Protein AF-A0A519QVV7-F1 (afdb_monomer_lite)

pLDDT: mean 92.11, std 7.02, range [50.19, 97.88]

Sequence (149 aa):
MLDTATKRRIDDCRDILVGKLPDPKAQIEQITIALIYKFMDDMDKESIELGGKAKFFSNYAIPNPEFPNDRKKDIVVPFEQYSWDNLFNAKVTATEMLRLYSEAITRMDKNPNIPPLFRDIFKNAFLPYRDPETLKLFLKTIGEFEYTH

Secondary structure (DSSP, 8-state):
---HHHHHHHHHHHHHHHTT---HHHHHHHHHHHHHHHHHHHHHHHHHHTT---STTS-EEE--TTSTT-GGGPEEE--GGGSHHHHT-TT--HHHHHHHHHHHHTTGGG-TTS-HHHHHHTTT---S---HHHHHHHHHHHHT-----

Structure (mmCIF, N/CA/C/O backbone):
data_AF-A0A519QVV7-F1
#
_entry.id   AF-A0A519QVV7-F1
#
loop_
_atom_site.group_PDB
_atom_site.id
_atom_site.type_symbol
_atom_site.label_atom_id
_atom_site.label_alt_id
_atom_site.label_comp_id
_atom_site.label_asym_id
_atom_site.label_entity_id
_atom_site.label_seq_id
_atom_site.pdbx_PDB_ins_code
_atom_site.Cartn_x
_atom_site.Cartn_y
_atom_site.Cartn_z
_atom_site.occupancy
_atom_site.B_iso_or_equiv
_atom_site.auth_seq_id
_atom_site.auth_comp_id
_atom_site.auth_asym_id
_atom_site.auth_atom_id
_atom_site.pdbx_PDB_model_num
ATOM 1 N N . MET A 1 1 ? -10.472 -3.119 -23.735 1.00 50.19 1 MET A N 1
ATOM 2 C CA . MET A 1 1 ? -9.052 -3.440 -24.010 1.00 50.19 1 MET A CA 1
ATOM 3 C C . MET A 1 1 ? -8.240 -2.438 -23.208 1.00 50.19 1 MET A C 1
ATOM 5 O O . MET A 1 1 ? -8.575 -1.269 -23.313 1.00 50.19 1 MET A O 1
ATOM 9 N N . LEU A 1 2 ? -7.281 -2.861 -22.374 1.00 63.91 2 LEU A N 1
ATOM 10 C CA . LEU A 1 2 ? -6.407 -1.919 -21.652 1.00 63.91 2 LEU A CA 1
ATOM 11 C C . LEU A 1 2 ? -5.772 -0.964 -22.668 1.00 63.91 2 LEU A C 1
ATOM 13 O O . LEU A 1 2 ? -5.192 -1.441 -23.653 1.00 63.91 2 LEU A O 1
ATOM 17 N N . ASP A 1 3 ? -5.939 0.341 -22.464 1.00 79.56 3 ASP A N 1
ATOM 18 C CA . ASP A 1 3 ? -5.376 1.343 -23.361 1.00 79.56 3 ASP A CA 1
ATOM 19 C C . ASP A 1 3 ? -3.836 1.296 -23.339 1.00 79.56 3 ASP A C 1
ATOM 21 O O . ASP A 1 3 ? -3.199 0.686 -22.471 1.00 79.56 3 ASP A O 1
ATOM 25 N N . THR A 1 4 ? -3.212 1.890 -24.355 1.00 81.19 4 THR A N 1
ATOM 26 C CA . THR A 1 4 ? -1.749 1.895 -24.498 1.00 81.19 4 THR A CA 1
ATOM 27 C C . THR A 1 4 ? -1.060 2.559 -23.299 1.00 81.19 4 THR A C 1
ATOM 29 O O . THR A 1 4 ? 0.040 2.151 -22.929 1.00 81.19 4 THR A O 1
ATOM 32 N N . ALA A 1 5 ? -1.712 3.539 -22.664 1.00 83.88 5 ALA A N 1
ATOM 33 C CA . ALA A 1 5 ? -1.185 4.237 -21.496 1.00 83.88 5 ALA A CA 1
ATOM 34 C C . ALA A 1 5 ? -1.109 3.320 -20.264 1.00 83.88 5 ALA A C 1
ATOM 36 O O . ALA A 1 5 ? -0.076 3.254 -19.604 1.00 83.88 5 ALA A O 1
ATOM 37 N N . THR A 1 6 ? -2.159 2.544 -20.000 1.00 86.12 6 THR A N 1
ATOM 38 C CA . THR A 1 6 ? -2.230 1.611 -18.872 1.00 86.12 6 THR A CA 1
ATOM 39 C C . THR A 1 6 ? -1.212 0.490 -19.021 1.00 86.12 6 THR A C 1
ATOM 41 O O . THR A 1 6 ? -0.552 0.126 -18.051 1.00 86.12 6 THR A O 1
ATOM 44 N N . LYS A 1 7 ? -1.029 -0.037 -20.240 1.00 88.25 7 LYS A N 1
ATOM 45 C CA . LYS A 1 7 ? 0.021 -1.035 -20.511 1.00 88.25 7 LYS A CA 1
ATOM 46 C C . LYS A 1 7 ? 1.410 -0.485 -20.209 1.00 88.25 7 LYS A C 1
ATOM 48 O O . LYS A 1 7 ? 2.159 -1.124 -19.482 1.00 88.25 7 LYS A O 1
ATOM 53 N N . ARG A 1 8 ? 1.708 0.721 -20.701 1.00 90.44 8 ARG A N 1
ATOM 54 C CA . ARG A 1 8 ? 2.989 1.383 -20.455 1.00 90.44 8 ARG A CA 1
ATOM 55 C C . ARG A 1 8 ? 3.253 1.584 -18.962 1.00 90.44 8 ARG A C 1
ATOM 57 O O . ARG A 1 8 ? 4.334 1.257 -18.508 1.00 90.44 8 ARG A O 1
ATOM 64 N N . ARG A 1 9 ? 2.255 2.021 -18.189 1.00 92.25 9 ARG A N 1
ATOM 65 C CA . ARG A 1 9 ? 2.395 2.182 -16.730 1.00 92.25 9 ARG A CA 1
ATOM 66 C C . ARG A 1 9 ? 2.670 0.862 -16.007 1.00 92.25 9 ARG A C 1
ATOM 68 O O . ARG A 1 9 ? 3.436 0.836 -15.051 1.00 92.25 9 ARG A O 1
ATOM 75 N N . ILE A 1 10 ? 2.060 -0.240 -16.454 1.00 92.81 10 ILE A N 1
ATOM 76 C CA . ILE A 1 10 ? 2.361 -1.577 -15.914 1.00 92.81 10 ILE A CA 1
ATOM 77 C C . ILE A 1 10 ? 3.812 -1.960 -16.218 1.00 92.81 10 ILE A C 1
ATOM 79 O O . ILE A 1 10 ? 4.485 -2.501 -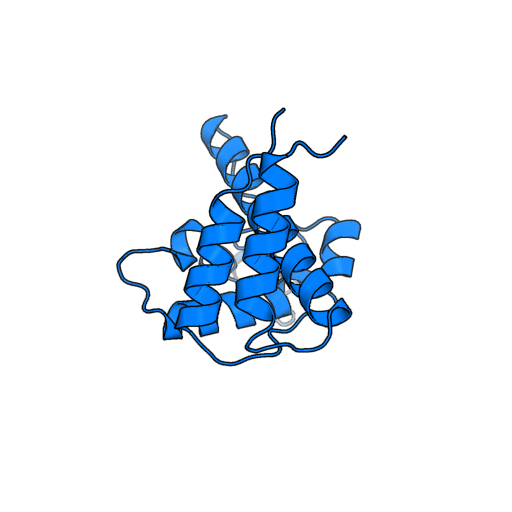15.340 1.00 92.81 10 ILE A O 1
ATOM 83 N N . ASP A 1 11 ? 4.290 -1.682 -17.431 1.00 93.62 11 ASP A N 1
ATOM 84 C CA . ASP A 1 11 ? 5.681 -1.930 -17.811 1.00 93.62 11 ASP A CA 1
ATOM 85 C C . ASP A 1 11 ? 6.642 -1.058 -16.979 1.00 93.62 11 ASP A C 1
ATOM 87 O O . ASP A 1 11 ? 7.583 -1.592 -16.398 1.00 93.62 11 ASP A O 1
ATOM 91 N N . ASP A 1 12 ? 6.333 0.227 -16.774 1.00 95.75 12 ASP A N 1
ATOM 92 C CA . ASP A 1 12 ? 7.114 1.131 -15.916 1.00 95.75 12 ASP A CA 1
ATOM 93 C C . ASP A 1 12 ? 7.189 0.608 -14.464 1.00 95.75 12 ASP A C 1
ATOM 95 O O . ASP A 1 12 ? 8.257 0.579 -13.849 1.00 95.75 12 ASP A O 1
ATOM 99 N N . CYS A 1 13 ? 6.071 0.119 -13.910 1.00 96.56 13 CYS A N 1
ATOM 100 C CA . CYS A 1 13 ? 6.064 -0.535 -12.599 1.00 96.56 13 CYS A CA 1
ATOM 101 C C . CYS A 1 13 ? 6.971 -1.775 -12.561 1.00 96.56 13 CYS A C 1
ATOM 103 O O . CYS A 1 13 ? 7.680 -1.988 -11.574 1.00 96.56 13 CYS A O 1
ATOM 105 N N . ARG A 1 14 ? 6.950 -2.609 -13.607 1.00 95.75 14 ARG A N 1
ATOM 106 C CA . ARG A 1 14 ? 7.801 -3.806 -13.695 1.00 95.75 14 ARG A CA 1
ATOM 107 C C . ARG A 1 14 ? 9.275 -3.439 -13.775 1.00 95.75 14 ARG A C 1
ATOM 109 O O . ARG A 1 14 ? 10.069 -4.058 -13.074 1.00 95.75 14 ARG A O 1
ATOM 116 N N . ASP A 1 15 ? 9.625 -2.415 -14.543 1.00 95.00 15 ASP A N 1
ATOM 117 C CA . ASP A 1 15 ? 11.001 -1.934 -14.683 1.00 95.00 15 ASP A CA 1
ATOM 118 C C . ASP A 1 15 ? 11.556 -1.377 -13.364 1.00 95.00 15 ASP A C 1
ATOM 120 O O . ASP A 1 15 ? 12.726 -1.581 -13.037 1.00 95.00 15 ASP A O 1
ATOM 124 N N . ILE A 1 16 ? 10.716 -0.742 -12.542 1.00 96.00 16 ILE A N 1
ATOM 125 C CA . ILE A 1 16 ? 11.104 -0.329 -11.183 1.00 96.00 16 ILE A CA 1
ATOM 126 C C . ILE A 1 16 ? 11.364 -1.556 -10.297 1.00 96.00 16 ILE A C 1
ATOM 128 O O . ILE A 1 16 ? 12.329 -1.591 -9.527 1.00 96.00 16 ILE A O 1
ATOM 132 N N . LEU A 1 17 ? 10.505 -2.575 -10.393 1.00 95.38 17 LEU A N 1
ATOM 133 C CA . LEU A 1 17 ? 10.569 -3.750 -9.528 1.00 95.38 17 LEU A CA 1
ATOM 134 C C . LEU A 1 17 ? 11.640 -4.759 -9.951 1.00 95.38 17 LEU A C 1
ATOM 136 O O . LEU A 1 17 ? 12.195 -5.405 -9.068 1.00 95.38 17 LEU A O 1
ATOM 140 N N . VAL A 1 18 ? 11.981 -4.894 -11.237 1.00 91.81 18 VAL A N 1
ATOM 141 C CA . VAL A 1 18 ? 12.911 -5.932 -11.730 1.00 91.81 18 VAL A CA 1
ATOM 142 C C . VAL A 1 18 ? 14.298 -5.838 -11.087 1.00 91.81 18 VAL A C 1
ATOM 144 O O . VAL A 1 18 ? 14.944 -6.858 -10.856 1.00 91.81 18 VAL A O 1
ATOM 147 N N . GLY A 1 19 ? 14.727 -4.632 -10.700 1.00 85.81 19 GLY A N 1
ATOM 148 C CA . GLY A 1 19 ? 15.983 -4.415 -9.976 1.00 85.81 19 GLY A CA 1
ATOM 149 C C . GLY A 1 19 ? 15.989 -4.928 -8.528 1.00 85.81 19 GLY A C 1
ATOM 150 O O . GLY A 1 19 ? 17.062 -5.096 -7.950 1.00 85.81 19 GLY A O 1
ATOM 151 N N . LYS A 1 20 ? 14.819 -5.177 -7.924 1.00 92.44 20 LYS A N 1
ATOM 152 C CA . LYS A 1 20 ? 14.670 -5.688 -6.545 1.00 92.44 20 LYS A CA 1
ATOM 153 C C . LYS A 1 20 ? 14.010 -7.066 -6.475 1.00 92.44 20 LYS A C 1
ATOM 155 O O . LYS A 1 20 ? 14.268 -7.817 -5.540 1.00 92.44 20 LYS A O 1
ATOM 160 N N . LEU A 1 21 ? 13.165 -7.386 -7.449 1.00 93.12 21 LEU A N 1
ATOM 161 C CA . LEU A 1 21 ? 12.359 -8.594 -7.552 1.00 93.12 21 LEU A CA 1
ATOM 162 C C . LEU A 1 21 ? 12.557 -9.197 -8.943 1.00 93.12 21 LEU A C 1
ATOM 164 O O . LEU A 1 21 ? 11.886 -8.780 -9.887 1.00 93.12 21 LEU A O 1
ATOM 168 N N . PRO A 1 22 ? 13.453 -10.185 -9.095 1.00 88.50 22 PRO A N 1
ATOM 169 C CA . PRO A 1 22 ? 13.697 -10.797 -10.396 1.00 88.50 22 PRO A CA 1
ATOM 170 C C . PRO A 1 22 ? 12.541 -11.701 -10.848 1.00 88.50 22 PRO A C 1
ATOM 172 O O . PRO A 1 22 ? 12.417 -11.966 -12.038 1.00 88.50 22 PRO A O 1
ATOM 175 N N . ASP A 1 23 ? 11.704 -12.180 -9.918 1.00 93.75 23 ASP A N 1
ATOM 176 C CA . ASP A 1 23 ? 10.567 -13.050 -10.221 1.00 93.75 23 ASP A CA 1
ATOM 177 C C . ASP A 1 23 ? 9.375 -12.248 -10.784 1.00 93.75 23 ASP A C 1
ATOM 179 O O . ASP A 1 23 ? 8.783 -11.444 -10.053 1.00 93.75 23 ASP A O 1
ATOM 183 N N . PRO A 1 24 ? 8.954 -12.483 -12.044 1.00 93.06 24 PRO A N 1
ATOM 184 C CA . PRO A 1 24 ? 7.816 -11.787 -12.641 1.00 93.06 24 PRO A CA 1
ATOM 185 C C . PRO A 1 24 ? 6.506 -12.010 -11.883 1.00 93.06 24 PRO A C 1
ATOM 187 O O . PRO A 1 24 ? 5.641 -11.133 -11.876 1.00 93.06 24 PRO A O 1
ATOM 190 N N . LYS A 1 25 ? 6.340 -13.169 -11.231 1.00 93.69 25 LYS A N 1
ATOM 191 C CA . LYS A 1 25 ? 5.133 -13.451 -10.449 1.00 93.69 25 LYS A CA 1
ATOM 192 C C . LYS A 1 25 ? 5.055 -12.528 -9.231 1.00 93.69 25 LYS A C 1
ATOM 194 O O . LYS A 1 25 ? 4.028 -11.878 -9.047 1.00 93.69 25 LYS A O 1
ATOM 199 N N . ALA A 1 26 ? 6.141 -12.405 -8.468 1.00 94.31 26 ALA A N 1
ATOM 200 C CA . ALA A 1 26 ? 6.228 -11.462 -7.355 1.00 94.31 26 ALA A CA 1
ATOM 201 C C . ALA A 1 26 ? 6.003 -10.004 -7.798 1.00 94.31 26 ALA A C 1
ATOM 203 O O . ALA A 1 26 ? 5.333 -9.249 -7.097 1.00 94.31 26 ALA A O 1
ATOM 204 N N . GLN A 1 27 ? 6.503 -9.600 -8.972 1.00 95.44 27 GLN A N 1
ATOM 205 C CA . GLN A 1 27 ? 6.254 -8.253 -9.506 1.00 95.44 27 GLN A CA 1
ATOM 206 C C . GLN A 1 27 ? 4.758 -8.002 -9.747 1.00 95.44 27 GLN A C 1
ATOM 208 O O . GLN A 1 27 ? 4.220 -6.984 -9.316 1.00 95.44 27 GLN A O 1
ATOM 213 N N . ILE A 1 28 ? 4.075 -8.943 -10.411 1.00 94.44 28 ILE A N 1
ATOM 214 C CA . ILE A 1 28 ? 2.632 -8.852 -10.683 1.00 94.44 28 ILE A CA 1
ATOM 215 C C . ILE A 1 28 ? 1.840 -8.791 -9.374 1.00 94.44 28 ILE A C 1
ATOM 217 O O . ILE A 1 28 ? 0.890 -8.016 -9.271 1.00 94.44 28 ILE A O 1
ATOM 221 N N . GLU A 1 29 ? 2.235 -9.572 -8.371 1.00 95.19 29 GLU A N 1
ATOM 222 C CA . GLU A 1 29 ? 1.602 -9.570 -7.054 1.00 95.19 29 GLU A CA 1
ATOM 223 C C . GLU A 1 29 ? 1.726 -8.203 -6.364 1.00 95.19 29 GLU A C 1
ATOM 225 O O . GLU A 1 29 ? 0.718 -7.649 -5.929 1.00 95.19 29 GLU A O 1
ATOM 230 N N . GLN A 1 30 ? 2.920 -7.597 -6.354 1.00 96.94 30 GLN A N 1
ATOM 231 C CA . GLN A 1 30 ? 3.120 -6.262 -5.775 1.00 96.94 30 GLN A CA 1
ATOM 232 C C . GLN A 1 30 ? 2.330 -5.175 -6.513 1.00 96.94 30 GLN A C 1
ATOM 234 O O . GLN A 1 30 ? 1.722 -4.322 -5.867 1.00 96.94 30 GLN A O 1
ATOM 239 N N . ILE A 1 31 ? 2.290 -5.225 -7.849 1.00 96.19 31 ILE A N 1
ATOM 240 C CA . ILE A 1 31 ? 1.472 -4.312 -8.664 1.00 96.19 31 ILE A CA 1
ATOM 241 C C . ILE A 1 31 ? -0.009 -4.472 -8.314 1.00 96.19 31 ILE A C 1
ATOM 243 O O . ILE A 1 31 ? -0.696 -3.483 -8.083 1.00 96.19 31 ILE A O 1
ATOM 247 N N . THR A 1 32 ? -0.495 -5.710 -8.218 1.00 95.38 32 THR A N 1
ATOM 248 C CA . THR A 1 32 ? -1.901 -5.996 -7.900 1.00 95.38 32 THR A CA 1
ATOM 249 C C . THR A 1 32 ? -2.278 -5.462 -6.519 1.00 95.38 32 THR A C 1
ATOM 251 O O . THR A 1 32 ? -3.281 -4.762 -6.388 1.00 95.38 32 THR A O 1
ATOM 254 N N . ILE A 1 33 ? -1.457 -5.737 -5.500 1.00 96.75 33 ILE A N 1
ATOM 255 C CA . ILE A 1 33 ? -1.665 -5.245 -4.131 1.00 96.75 33 ILE A CA 1
ATOM 256 C C . ILE A 1 33 ? -1.704 -3.714 -4.117 1.00 96.75 33 ILE A C 1
ATOM 258 O O . ILE A 1 33 ? -2.631 -3.137 -3.552 1.00 96.75 33 ILE A O 1
ATOM 262 N N . ALA A 1 34 ? -0.743 -3.054 -4.766 1.00 97.31 34 ALA A N 1
ATOM 263 C CA . ALA A 1 34 ? -0.655 -1.597 -4.779 1.00 97.31 34 ALA A CA 1
ATOM 264 C C . ALA A 1 34 ? -1.820 -0.936 -5.535 1.00 97.31 34 ALA A C 1
ATOM 266 O O . ALA A 1 34 ? -2.339 0.082 -5.081 1.00 97.31 34 ALA A O 1
ATOM 267 N N . LEU A 1 35 ? -2.274 -1.524 -6.648 1.00 95.88 35 LEU A N 1
ATOM 268 C CA . LEU A 1 35 ? -3.437 -1.032 -7.392 1.00 95.88 35 LEU A CA 1
ATOM 269 C C . LEU A 1 35 ? -4.717 -1.127 -6.557 1.00 95.88 35 LEU A C 1
ATOM 271 O O . LEU A 1 35 ? -5.445 -0.145 -6.456 1.00 95.88 35 LEU A O 1
ATOM 275 N N . ILE A 1 36 ? -4.969 -2.270 -5.911 1.00 95.12 36 ILE A N 1
ATOM 276 C CA . ILE A 1 36 ? -6.136 -2.439 -5.031 1.00 95.12 36 ILE A CA 1
ATOM 277 C C . ILE A 1 36 ? -6.049 -1.505 -3.823 1.00 95.12 36 ILE A C 1
ATOM 279 O O . ILE A 1 36 ? -7.048 -0.911 -3.426 1.00 95.12 36 ILE A O 1
ATOM 283 N N . TYR A 1 37 ? -4.853 -1.333 -3.261 1.00 96.75 37 TYR A N 1
ATOM 284 C CA . TYR A 1 37 ? -4.608 -0.385 -2.182 1.00 96.75 37 TYR A CA 1
ATOM 285 C C . TYR A 1 37 ? -4.972 1.048 -2.579 1.00 96.75 37 TYR A C 1
ATOM 287 O O . TYR A 1 37 ? -5.727 1.704 -1.865 1.00 96.75 37 TYR A O 1
ATOM 295 N N . LYS A 1 38 ? -4.485 1.510 -3.739 1.00 95.94 38 LYS A N 1
ATOM 296 C CA . LYS A 1 38 ? -4.824 2.824 -4.293 1.00 95.94 38 LYS A CA 1
ATOM 297 C C . LYS A 1 38 ? -6.317 2.944 -4.579 1.00 95.94 38 LYS A C 1
ATOM 299 O O . LYS A 1 38 ? -6.923 3.938 -4.215 1.00 95.94 38 LYS A O 1
ATOM 304 N N . PHE A 1 39 ? -6.914 1.922 -5.190 1.00 94.62 39 PHE A N 1
ATOM 305 C CA . PHE A 1 39 ? -8.341 1.898 -5.504 1.00 94.62 39 PHE A CA 1
ATOM 306 C C . PHE A 1 39 ? -9.205 2.118 -4.258 1.00 94.62 39 PHE A C 1
ATOM 308 O O . PHE A 1 39 ? -10.141 2.909 -4.290 1.00 94.62 39 PHE A O 1
ATOM 315 N N . MET A 1 40 ? -8.873 1.461 -3.142 1.00 94.69 40 MET A N 1
ATOM 316 C CA . MET A 1 40 ? -9.578 1.682 -1.877 1.00 94.69 40 MET A CA 1
ATOM 317 C C . MET A 1 40 ? -9.456 3.134 -1.390 1.00 94.69 40 MET A C 1
ATOM 319 O O . MET A 1 40 ? -10.420 3.671 -0.857 1.00 94.69 40 MET A O 1
ATOM 323 N N . ASP A 1 41 ? -8.299 3.773 -1.565 1.00 95.44 41 ASP A N 1
ATOM 324 C CA . ASP A 1 41 ? -8.098 5.163 -1.139 1.00 95.44 41 A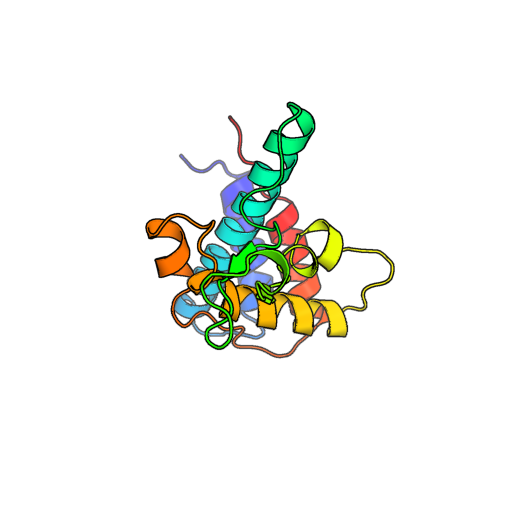SP A CA 1
ATOM 325 C C . ASP A 1 41 ? -8.866 6.144 -2.032 1.00 95.44 41 ASP A C 1
ATOM 327 O O . ASP A 1 41 ? -9.557 7.027 -1.526 1.00 95.44 41 ASP A O 1
ATOM 331 N N . ASP A 1 42 ? -8.827 5.933 -3.350 1.00 94.81 42 ASP A N 1
ATOM 332 C CA . ASP A 1 42 ? -9.579 6.732 -4.319 1.00 94.81 42 ASP A CA 1
ATOM 333 C C . ASP A 1 42 ? -11.092 6.653 -4.049 1.00 94.81 42 ASP A C 1
ATOM 335 O O . ASP A 1 42 ? -11.772 7.676 -4.047 1.00 94.81 42 ASP A O 1
ATOM 339 N N . MET A 1 43 ? -11.618 5.460 -3.744 1.00 93.62 43 MET A N 1
ATOM 340 C CA . MET A 1 43 ? -13.026 5.291 -3.366 1.00 93.62 43 MET A CA 1
ATOM 341 C C . MET A 1 43 ? -13.385 6.012 -2.059 1.00 93.62 43 MET A C 1
ATOM 343 O O . MET A 1 43 ? -14.477 6.570 -1.935 1.00 93.62 43 MET A O 1
ATOM 347 N N . ASP A 1 44 ? -12.498 5.982 -1.059 1.00 94.88 44 ASP A N 1
ATOM 348 C CA . ASP A 1 44 ? -12.711 6.712 0.194 1.00 94.88 44 ASP A CA 1
ATOM 349 C C . ASP A 1 44 ? -12.748 8.227 -0.055 1.00 94.88 44 ASP A C 1
ATOM 351 O O . ASP A 1 44 ? -13.610 8.914 0.498 1.00 94.88 44 ASP A O 1
ATOM 355 N N . LYS A 1 45 ? -11.861 8.738 -0.917 1.00 94.12 45 LYS A N 1
ATOM 356 C CA . LYS A 1 45 ? -11.825 10.147 -1.331 1.00 94.12 45 LYS A CA 1
ATOM 357 C C . LYS A 1 45 ? -13.084 10.561 -2.073 1.00 94.12 45 LYS A C 1
ATOM 359 O O . LYS A 1 45 ? -13.718 11.531 -1.667 1.00 94.12 45 LYS A O 1
ATOM 364 N N . GLU A 1 46 ? -13.493 9.796 -3.081 1.00 93.50 46 GLU A N 1
ATOM 365 C CA . GLU A 1 46 ? -14.732 10.049 -3.820 1.00 93.50 46 GLU A CA 1
ATOM 366 C C . GLU A 1 46 ? -15.937 10.072 -2.869 1.00 93.50 46 GLU A C 1
ATOM 368 O O . GLU A 1 46 ? -16.769 10.981 -2.911 1.00 93.50 46 GLU A O 1
ATOM 373 N N . SER A 1 47 ? -16.005 9.122 -1.927 1.00 94.00 47 SER A N 1
ATOM 374 C CA . SER A 1 47 ? -17.073 9.123 -0.932 1.00 94.00 47 SER A CA 1
ATOM 375 C C . SER A 1 47 ? -17.068 10.389 -0.075 1.00 94.00 47 SER A C 1
ATOM 377 O O . SER A 1 47 ? -18.152 10.877 0.239 1.00 94.00 47 SER A O 1
ATOM 379 N N . ILE A 1 48 ? -15.904 10.907 0.327 1.00 94.19 48 ILE A N 1
ATOM 380 C CA . ILE A 1 48 ? -15.792 12.149 1.108 1.00 94.19 48 ILE A CA 1
ATOM 381 C C . ILE A 1 48 ? -16.229 13.358 0.275 1.00 94.19 48 ILE A C 1
ATOM 383 O O . ILE A 1 48 ? -16.978 14.197 0.777 1.00 94.19 48 ILE A O 1
ATOM 387 N N . GLU A 1 49 ? -15.806 13.443 -0.986 1.00 92.94 49 GLU A N 1
ATOM 388 C CA . GLU A 1 49 ? -16.158 14.540 -1.899 1.00 92.94 49 GLU A CA 1
ATOM 389 C C . GLU A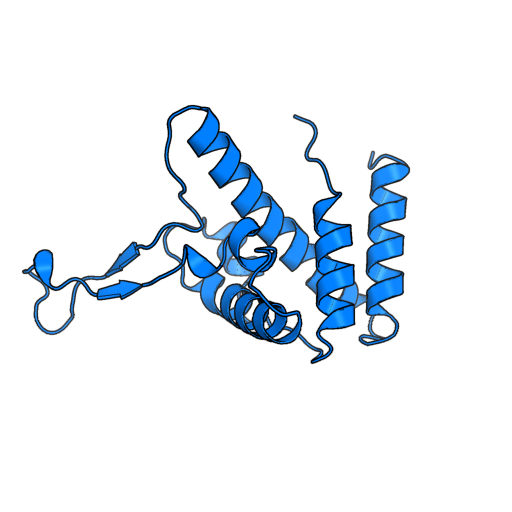 1 49 ? -17.673 14.642 -2.126 1.00 92.94 49 GLU A C 1
ATOM 391 O O . GLU A 1 49 ? -18.225 15.741 -2.194 1.00 92.94 49 GLU A O 1
ATOM 396 N N . LEU A 1 50 ? -18.367 13.503 -2.141 1.00 94.25 50 LEU A N 1
ATOM 397 C CA . LEU A 1 50 ? -19.827 13.421 -2.237 1.00 94.25 50 LEU A CA 1
ATOM 398 C C . LEU A 1 50 ? -20.556 13.647 -0.892 1.00 94.25 50 LEU A C 1
ATOM 400 O O . LEU A 1 50 ? -21.774 13.478 -0.811 1.00 94.25 50 LEU A O 1
ATOM 404 N N . GLY A 1 51 ? -19.841 14.028 0.173 1.00 93.44 51 GLY A N 1
ATOM 405 C CA . GLY A 1 51 ? -20.395 14.300 1.508 1.00 93.44 51 GLY A CA 1
ATOM 406 C C . GLY A 1 51 ? -20.545 13.069 2.413 1.00 93.44 51 GLY A C 1
ATOM 407 O O . GLY A 1 51 ? -21.188 13.142 3.463 1.00 93.44 51 GLY A O 1
ATOM 408 N N . GLY A 1 52 ? -19.976 11.933 2.011 1.00 93.12 52 GLY A N 1
ATOM 409 C CA . GLY A 1 52 ? -19.878 10.705 2.795 1.00 93.12 52 GLY A CA 1
ATOM 410 C C . GLY A 1 52 ? -18.669 10.684 3.737 1.00 93.12 52 GLY A C 1
ATOM 411 O O . GLY A 1 52 ? -18.198 11.714 4.217 1.00 93.12 52 GLY A O 1
ATOM 412 N N . LYS A 1 53 ? -18.187 9.481 4.064 1.00 89.81 53 LYS A N 1
ATOM 413 C CA . LYS A 1 53 ? -17.059 9.259 4.983 1.00 89.81 53 LYS A CA 1
ATOM 414 C C . LYS A 1 53 ? -16.137 8.189 4.418 1.00 89.81 53 LYS A C 1
ATOM 416 O O . LYS A 1 53 ? -16.630 7.233 3.825 1.00 89.81 53 LYS A O 1
ATOM 421 N N . ALA A 1 54 ? -14.840 8.300 4.710 1.00 91.69 54 ALA A N 1
ATOM 422 C CA . ALA A 1 54 ? -13.901 7.207 4.485 1.00 91.69 54 ALA A CA 1
ATOM 423 C C . ALA A 1 54 ? -14.411 5.929 5.158 1.00 91.69 54 ALA A C 1
ATOM 425 O O . ALA A 1 54 ? -14.882 5.947 6.300 1.00 91.69 54 ALA A O 1
ATOM 426 N N . LYS A 1 55 ? -14.298 4.818 4.443 1.00 91.62 55 LYS A N 1
ATOM 427 C CA . LYS A 1 55 ? -14.677 3.488 4.888 1.00 91.62 55 LYS A CA 1
ATOM 428 C C . LYS A 1 55 ? -13.432 2.636 5.079 1.00 91.62 55 LYS A C 1
ATOM 430 O O . LYS A 1 55 ? -13.214 2.143 6.186 1.00 91.62 55 LYS A O 1
ATOM 435 N N . PHE A 1 56 ? -12.622 2.468 4.039 1.00 93.19 56 PHE A N 1
ATOM 436 C CA . PHE A 1 56 ? -11.515 1.514 4.026 1.00 93.19 56 PHE A CA 1
ATOM 437 C C . PHE A 1 56 ? -10.385 1.936 4.963 1.00 93.19 56 PHE A C 1
ATOM 439 O O . PHE A 1 56 ? -9.940 1.135 5.779 1.00 93.19 56 PHE A O 1
ATOM 446 N N . PHE A 1 57 ? -9.985 3.201 4.929 1.00 94.62 57 PHE A N 1
ATOM 447 C CA . PHE A 1 57 ? -8.924 3.752 5.769 1.00 94.62 57 PHE A CA 1
ATOM 448 C C . PHE A 1 57 ? -9.464 4.422 7.038 1.00 94.62 57 PHE A C 1
ATOM 450 O O . PHE A 1 57 ? -8.735 5.118 7.729 1.00 94.62 57 PHE A O 1
ATOM 457 N N . SER A 1 58 ? -10.729 4.209 7.404 1.00 92.94 58 SER A N 1
ATOM 458 C CA . SER A 1 58 ? -11.254 4.729 8.672 1.00 92.94 58 SER A CA 1
ATOM 459 C C . SER A 1 58 ? -10.833 3.872 9.867 1.00 92.94 58 SER A C 1
ATOM 461 O O . SER A 1 58 ? -10.756 2.643 9.790 1.00 92.94 58 SER A O 1
ATOM 463 N N . ASN A 1 59 ? -10.587 4.526 11.005 1.00 92.19 59 ASN A N 1
ATOM 464 C CA . ASN A 1 59 ? -10.354 3.833 12.270 1.00 92.19 59 ASN A CA 1
ATOM 465 C C . ASN A 1 59 ? -11.611 3.042 12.651 1.00 92.19 59 ASN A C 1
ATOM 467 O O . ASN A 1 59 ? -12.724 3.564 12.558 1.00 92.19 59 ASN A O 1
ATOM 471 N N . TYR A 1 60 ? -11.444 1.812 13.128 1.00 87.31 60 TYR A N 1
ATOM 472 C CA . TYR A 1 60 ? -12.562 1.013 13.628 1.00 87.31 60 TYR A CA 1
ATOM 473 C C . TYR A 1 60 ? -12.363 0.643 15.089 1.00 87.31 60 TYR A C 1
ATOM 475 O O . TYR A 1 60 ? -11.245 0.571 15.596 1.00 87.31 60 TYR A O 1
ATOM 483 N N . ALA A 1 61 ? -13.479 0.420 15.769 1.00 89.12 61 ALA A N 1
ATOM 484 C CA . ALA A 1 61 ? -13.513 0.064 17.173 1.00 89.12 61 ALA A CA 1
ATOM 485 C C . ALA A 1 61 ? -13.890 -1.414 17.309 1.00 89.12 61 ALA A C 1
ATOM 487 O O . ALA A 1 61 ? -14.850 -1.874 16.684 1.00 89.12 61 ALA A O 1
ATOM 488 N N . ILE A 1 62 ? -13.133 -2.159 18.111 1.00 88.25 62 ILE A N 1
ATOM 489 C CA . ILE A 1 62 ? -13.475 -3.534 18.487 1.00 88.25 62 ILE A CA 1
ATOM 490 C C . ILE A 1 62 ? -13.893 -3.580 19.957 1.00 88.25 62 ILE A C 1
ATOM 492 O O . ILE A 1 62 ? -13.265 -2.902 20.774 1.00 88.25 62 ILE A O 1
ATOM 496 N N . PRO A 1 63 ? -14.915 -4.382 20.318 1.00 89.50 63 PRO A N 1
ATOM 497 C CA . PRO A 1 63 ? -15.288 -4.573 21.712 1.00 89.50 63 PRO A CA 1
ATOM 498 C C . PRO A 1 63 ? -14.083 -4.989 22.544 1.00 89.50 63 PRO A C 1
ATOM 500 O O . PRO A 1 63 ? -13.347 -5.905 22.166 1.00 89.50 63 PRO A O 1
ATOM 503 N N . ASN A 1 64 ? -13.888 -4.331 23.681 1.00 91.25 64 ASN A N 1
ATOM 504 C CA . ASN A 1 64 ? -12.836 -4.722 24.604 1.00 91.25 64 ASN A CA 1
ATOM 505 C C . ASN A 1 64 ? -13.199 -6.066 25.260 1.00 91.25 64 ASN A C 1
ATOM 507 O O . ASN A 1 64 ? -14.253 -6.142 25.895 1.00 91.25 64 ASN A O 1
ATOM 511 N N . PRO A 1 65 ? -12.356 -7.112 25.159 1.00 90.62 65 PRO A N 1
ATOM 512 C CA . PRO A 1 65 ? -12.653 -8.412 25.759 1.00 90.62 65 PRO A CA 1
ATOM 513 C C . PRO A 1 65 ? -12.856 -8.363 27.280 1.00 90.62 65 PRO A C 1
ATOM 515 O O . PRO A 1 65 ? -13.630 -9.152 27.814 1.00 90.62 65 PRO A O 1
ATOM 518 N N . GLU A 1 66 ? -12.195 -7.431 27.975 1.00 92.81 66 GLU A N 1
ATOM 519 C CA . GLU A 1 66 ? -12.345 -7.229 29.423 1.00 92.81 66 GLU A CA 1
ATOM 520 C C . GLU A 1 66 ? -13.637 -6.477 29.777 1.00 92.81 66 GLU A C 1
ATOM 522 O O . GLU A 1 66 ? -14.169 -6.621 30.877 1.00 92.81 66 GLU A O 1
ATOM 527 N N . PHE A 1 67 ? -14.167 -5.685 28.838 1.00 92.19 67 PHE A N 1
ATOM 528 C CA . PHE A 1 67 ? -15.358 -4.857 29.026 1.00 92.19 67 PHE A CA 1
ATOM 529 C C . PHE A 1 67 ? -16.318 -4.964 27.826 1.00 92.19 67 PHE A C 1
ATOM 531 O O . PHE A 1 67 ? -16.617 -3.957 27.183 1.00 92.19 67 PHE A O 1
ATOM 538 N N . PRO A 1 68 ? -16.857 -6.160 27.518 1.00 88.25 68 PRO A N 1
ATOM 539 C CA . PRO A 1 68 ? -17.576 -6.418 26.263 1.00 88.25 68 PRO A CA 1
ATOM 540 C C . PRO A 1 68 ? -18.892 -5.636 26.117 1.00 88.25 68 PRO A C 1
ATOM 542 O O . PRO A 1 68 ? -19.399 -5.479 25.007 1.00 88.25 68 PRO A O 1
ATOM 545 N N . ASN A 1 69 ? -19.441 -5.133 27.227 1.00 91.69 69 ASN A N 1
ATOM 546 C CA . ASN A 1 69 ? -20.680 -4.353 27.263 1.00 91.69 69 ASN A CA 1
ATOM 547 C C . ASN A 1 69 ? -20.445 -2.834 27.381 1.00 91.69 69 ASN A C 1
ATOM 549 O O . ASN A 1 69 ? -21.414 -2.076 27.389 1.00 91.69 69 ASN A O 1
ATOM 553 N N . ASP A 1 70 ? -19.193 -2.373 27.482 1.00 92.62 70 ASP A N 1
ATOM 554 C CA . ASP A 1 70 ? -18.859 -0.951 27.617 1.00 92.62 70 ASP A CA 1
ATOM 555 C C . ASP A 1 70 ? -18.200 -0.415 26.342 1.00 92.62 70 ASP A C 1
ATOM 557 O O . ASP A 1 70 ? -16.979 -0.429 26.188 1.00 92.62 70 ASP A O 1
ATOM 561 N N . ARG A 1 71 ? -19.030 0.131 25.446 1.00 89.06 71 ARG A N 1
ATOM 562 C CA . ARG A 1 71 ? -18.591 0.696 24.159 1.00 89.06 71 ARG A CA 1
ATOM 563 C C . ARG A 1 71 ? -17.619 1.864 24.284 1.00 89.06 71 ARG A C 1
ATOM 565 O O . ARG A 1 71 ? -16.917 2.174 23.329 1.00 89.06 71 ARG A O 1
ATOM 572 N N . LYS A 1 72 ? -17.547 2.519 25.447 1.00 90.50 72 LYS A N 1
ATOM 573 C CA . LYS A 1 72 ? -16.575 3.599 25.685 1.00 90.50 72 LYS A CA 1
ATOM 574 C C . LYS A 1 72 ? -15.154 3.067 25.854 1.00 90.50 72 LYS A C 1
ATOM 576 O O . LYS A 1 72 ? -14.211 3.849 25.780 1.00 90.50 72 LYS A O 1
ATOM 581 N N . LYS A 1 73 ? -15.009 1.765 26.106 1.00 90.88 73 LYS A N 1
ATOM 582 C CA . LYS A 1 73 ? -13.725 1.084 26.272 1.00 90.88 73 LYS A CA 1
ATOM 583 C C . LYS A 1 73 ? -13.310 0.281 25.048 1.00 90.88 73 LYS A C 1
ATOM 585 O O . LYS A 1 73 ? -12.278 -0.387 25.124 1.00 90.88 73 LYS A O 1
ATOM 590 N N . ASP A 1 74 ? -14.082 0.339 23.960 1.00 92.44 74 ASP A N 1
ATOM 591 C CA . ASP A 1 74 ? -13.740 -0.323 22.704 1.00 92.44 74 ASP A CA 1
ATOM 592 C C . ASP A 1 74 ? -12.326 0.092 22.262 1.00 92.44 74 ASP A C 1
ATOM 594 O O . ASP A 1 74 ? -11.914 1.250 22.370 1.00 92.44 74 ASP A O 1
ATOM 598 N N . ILE A 1 75 ? -11.559 -0.882 21.783 1.00 89.81 75 ILE A N 1
ATOM 599 C CA . ILE A 1 75 ? -10.186 -0.672 21.338 1.00 89.81 75 ILE A CA 1
ATOM 600 C C . ILE A 1 75 ? -10.249 -0.066 19.940 1.00 89.81 75 ILE A C 1
ATOM 602 O O . ILE A 1 75 ? -10.771 -0.687 19.013 1.00 89.81 75 ILE A O 1
ATOM 606 N N . VAL A 1 76 ? -9.709 1.141 19.785 1.00 90.44 76 VAL A N 1
ATOM 607 C CA . VAL A 1 76 ? -9.614 1.805 18.482 1.00 90.44 76 VAL A CA 1
ATOM 608 C C . VAL A 1 76 ? -8.387 1.287 17.747 1.00 90.44 76 VAL A C 1
ATOM 610 O O . VAL A 1 76 ? -7.261 1.407 18.231 1.00 90.44 76 VAL A O 1
ATOM 613 N N . VAL A 1 77 ? -8.604 0.729 16.562 1.00 90.06 77 VAL A N 1
ATOM 614 C CA . VAL A 1 77 ? -7.541 0.291 15.664 1.00 90.06 77 VAL A CA 1
ATOM 615 C C . VAL A 1 77 ? -7.329 1.377 14.606 1.00 90.06 77 VAL A C 1
ATOM 617 O O . VAL A 1 77 ? -8.245 1.636 13.818 1.00 90.06 77 VAL A O 1
ATOM 620 N N . PRO A 1 78 ? -6.156 2.039 14.585 1.00 92.44 78 PRO A N 1
ATOM 621 C CA . PRO A 1 78 ? -5.914 3.138 13.667 1.00 92.44 78 PRO A CA 1
ATOM 622 C C . PRO A 1 78 ? -5.594 2.621 12.259 1.00 92.44 78 PRO A C 1
ATOM 624 O O . PRO A 1 78 ? -4.625 1.882 12.074 1.00 92.44 78 PRO A O 1
ATOM 627 N N . PHE A 1 79 ? -6.387 3.038 11.273 1.00 94.00 79 PHE A N 1
ATOM 628 C CA . PHE A 1 79 ? -6.163 2.764 9.847 1.00 94.00 79 PHE A CA 1
ATOM 629 C C . PHE A 1 79 ? -5.984 4.033 9.011 1.00 94.00 79 PHE A C 1
ATOM 631 O O . PHE A 1 79 ? -5.397 3.968 7.934 1.00 94.00 79 PHE A O 1
ATOM 638 N N . GLU A 1 80 ? -6.384 5.193 9.533 1.00 93.88 80 GLU A N 1
ATOM 639 C CA . GLU A 1 80 ? -6.320 6.476 8.822 1.00 93.88 80 GLU A CA 1
ATOM 640 C C . GLU A 1 80 ? -4.900 6.847 8.407 1.00 93.88 80 GLU A C 1
ATOM 642 O O . GLU A 1 80 ? -4.674 7.327 7.297 1.00 93.88 80 GLU A O 1
ATOM 647 N N . GLN A 1 81 ? -3.920 6.528 9.254 1.00 94.06 81 GLN A N 1
ATOM 648 C CA . GLN A 1 81 ? -2.494 6.728 8.986 1.00 94.06 81 GLN A CA 1
ATOM 649 C C . GLN A 1 81 ? -1.975 5.978 7.749 1.00 94.06 81 GLN A C 1
ATOM 651 O O . GLN A 1 81 ? -0.893 6.289 7.261 1.00 94.06 81 GLN A O 1
ATOM 656 N N . TYR A 1 82 ? -2.718 4.979 7.265 1.00 95.88 82 TYR A N 1
ATOM 657 C CA . TYR A 1 82 ? 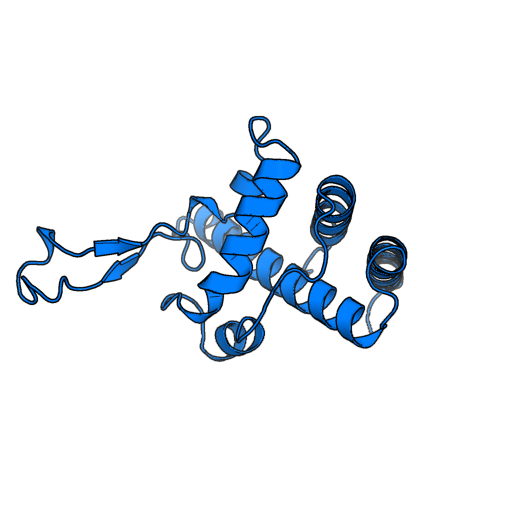-2.360 4.199 6.089 1.00 95.88 82 TYR A CA 1
ATOM 658 C C . TYR A 1 82 ? -2.956 4.779 4.794 1.00 95.88 82 TYR A C 1
ATOM 660 O O . TYR A 1 82 ? -2.617 4.294 3.724 1.00 95.88 82 TYR A O 1
ATOM 668 N N . SER A 1 83 ? -3.796 5.817 4.829 1.00 95.94 83 SER A N 1
ATOM 669 C CA . SER A 1 83 ? -4.297 6.439 3.589 1.00 95.94 83 SER A CA 1
ATOM 670 C C . SER A 1 83 ? -3.163 6.913 2.671 1.00 95.94 83 SER A C 1
ATOM 672 O O . SER A 1 83 ? -2.051 7.222 3.117 1.00 95.94 83 SER A O 1
ATOM 674 N N . TRP A 1 84 ? -3.441 6.983 1.372 1.00 96.12 84 TRP A N 1
ATOM 675 C CA . TRP A 1 84 ? -2.471 7.382 0.352 1.00 96.12 84 TRP A CA 1
ATOM 676 C C . TRP A 1 84 ? -1.899 8.775 0.630 1.00 96.12 84 TRP A C 1
ATOM 678 O O . TRP A 1 84 ? -0.689 8.986 0.532 1.00 96.12 84 TRP A O 1
ATOM 688 N N . ASP A 1 85 ? -2.744 9.711 1.065 1.00 93.94 85 ASP A N 1
ATOM 689 C CA . ASP A 1 85 ? -2.324 11.073 1.409 1.00 93.94 85 ASP A CA 1
ATOM 690 C C . ASP A 1 85 ? -1.374 11.098 2.607 1.00 93.94 85 ASP A C 1
ATOM 692 O O . ASP A 1 85 ? -0.425 11.885 2.637 1.00 93.94 85 ASP A O 1
ATOM 696 N N . ASN A 1 86 ? -1.575 10.201 3.577 1.00 95.06 86 ASN A N 1
ATOM 697 C CA . ASN A 1 86 ? -0.667 10.062 4.708 1.00 95.06 86 ASN A CA 1
ATOM 698 C C . ASN A 1 86 ? 0.665 9.426 4.302 1.00 95.06 86 ASN A C 1
ATOM 700 O O . ASN A 1 86 ? 1.703 9.874 4.784 1.00 95.06 86 ASN A O 1
ATOM 704 N N . LEU A 1 87 ? 0.678 8.468 3.367 1.00 95.50 87 LEU A N 1
ATOM 705 C CA . LEU A 1 87 ? 1.928 7.929 2.817 1.00 95.50 87 LEU A CA 1
ATOM 706 C C . LEU A 1 87 ? 2.748 9.002 2.086 1.00 95.50 87 LEU A C 1
ATOM 708 O O . LEU A 1 87 ? 3.973 9.025 2.204 1.00 95.50 87 LEU A O 1
ATOM 712 N N . PHE A 1 88 ? 2.082 9.892 1.346 1.00 94.44 88 PHE A N 1
ATOM 713 C CA . PHE A 1 88 ? 2.714 10.942 0.537 1.00 94.44 88 PHE A CA 1
ATOM 714 C C . PHE A 1 88 ? 2.783 12.316 1.213 1.00 94.44 88 PHE A C 1
ATOM 716 O O . PHE A 1 88 ? 3.161 13.304 0.575 1.00 94.44 88 PHE A O 1
ATOM 723 N N . ASN A 1 89 ? 2.477 12.394 2.508 1.00 93.69 89 ASN A N 1
ATOM 724 C CA . ASN A 1 89 ? 2.556 13.635 3.264 1.00 93.69 89 ASN A CA 1
ATOM 725 C C . ASN A 1 89 ? 3.985 14.208 3.221 1.00 93.69 89 ASN A C 1
ATOM 727 O O . ASN A 1 89 ? 4.964 13.487 3.399 1.00 93.69 89 ASN A O 1
ATOM 731 N N . ALA A 1 90 ? 4.124 15.527 3.053 1.00 86.06 90 ALA A N 1
ATOM 732 C CA . ALA A 1 90 ? 5.427 16.193 2.950 1.00 86.06 90 ALA A CA 1
ATOM 733 C C . ALA A 1 90 ? 6.355 15.973 4.165 1.00 86.06 90 ALA A C 1
ATOM 735 O O . ALA A 1 90 ? 7.569 16.132 4.047 1.00 86.06 90 ALA A O 1
ATOM 736 N N . LYS A 1 91 ? 5.803 15.616 5.333 1.00 91.75 91 LYS A N 1
ATOM 737 C CA . LYS A 1 91 ? 6.570 15.307 6.553 1.00 91.75 91 LYS A CA 1
ATOM 738 C C . LYS A 1 91 ? 7.033 13.847 6.631 1.00 91.75 91 LYS A C 1
ATOM 740 O O . LYS A 1 91 ? 7.845 13.521 7.494 1.00 91.75 91 LYS A O 1
ATOM 745 N N . VAL A 1 92 ? 6.524 12.974 5.765 1.00 91.56 92 VAL A N 1
ATOM 746 C CA . VAL A 1 92 ? 6.854 11.547 5.743 1.00 91.56 92 VAL A CA 1
ATOM 747 C C . VAL A 1 92 ? 8.106 11.328 4.899 1.00 91.56 92 VAL A C 1
ATOM 749 O O . VAL A 1 92 ? 8.184 11.684 3.724 1.00 91.56 92 VAL A O 1
ATOM 752 N N . THR A 1 93 ? 9.130 10.748 5.524 1.00 95.75 93 THR A N 1
ATOM 753 C CA . THR A 1 93 ? 10.368 10.362 4.833 1.00 95.75 93 THR A CA 1
ATOM 754 C C . THR A 1 93 ? 10.146 9.092 4.012 1.00 95.75 93 THR A C 1
ATOM 756 O O . THR A 1 93 ? 9.216 8.335 4.281 1.00 95.75 93 THR A O 1
ATOM 759 N N . ALA A 1 94 ? 11.016 8.795 3.041 1.00 94.25 94 ALA A N 1
ATOM 760 C CA . ALA A 1 94 ? 10.904 7.553 2.270 1.00 94.25 94 ALA A CA 1
ATOM 761 C C . ALA A 1 94 ? 10.962 6.305 3.177 1.00 94.25 94 ALA A C 1
ATOM 763 O O . ALA A 1 94 ? 10.210 5.353 2.982 1.00 94.25 94 ALA A O 1
ATOM 764 N N . THR A 1 95 ? 11.823 6.314 4.200 1.00 95.88 95 THR A N 1
ATOM 765 C CA . THR A 1 95 ? 11.919 5.222 5.184 1.00 95.88 95 THR A CA 1
ATOM 766 C C . THR A 1 95 ? 10.625 5.058 5.973 1.00 95.88 95 THR A C 1
ATOM 768 O O . THR A 1 95 ? 10.179 3.935 6.203 1.00 95.88 95 THR A O 1
ATOM 771 N N . GLU A 1 96 ? 10.004 6.171 6.361 1.00 96.50 96 GLU A N 1
ATOM 772 C CA . GLU A 1 96 ? 8.733 6.151 7.079 1.00 96.50 96 GLU A CA 1
ATOM 773 C C . GLU A 1 96 ? 7.583 5.679 6.182 1.00 96.50 96 GLU A C 1
ATOM 775 O O . GLU A 1 96 ? 6.782 4.853 6.608 1.00 96.50 96 GLU A O 1
ATOM 780 N N . MET A 1 97 ? 7.553 6.098 4.913 1.00 97.25 97 MET A N 1
ATOM 781 C CA . MET A 1 97 ? 6.631 5.567 3.904 1.00 97.25 97 MET A CA 1
ATOM 782 C C . MET A 1 97 ? 6.781 4.049 3.762 1.00 97.25 97 MET A C 1
ATOM 784 O O . MET A 1 97 ? 5.781 3.337 3.731 1.00 97.25 97 MET A O 1
ATOM 788 N N . LEU A 1 98 ? 8.016 3.536 3.729 1.00 97.56 98 LEU A N 1
ATOM 789 C CA . LEU A 1 98 ? 8.272 2.097 3.677 1.00 97.56 98 LEU A CA 1
ATOM 790 C C . LEU A 1 98 ? 7.724 1.366 4.895 1.00 97.56 98 LEU A C 1
ATOM 792 O O . LEU A 1 98 ? 7.090 0.320 4.744 1.00 97.56 98 LEU A O 1
ATOM 796 N N . ARG A 1 99 ? 7.931 1.921 6.090 1.00 97.50 99 ARG A N 1
ATOM 797 C CA . ARG A 1 99 ? 7.379 1.366 7.325 1.00 97.50 99 ARG A CA 1
ATOM 798 C C . ARG A 1 99 ? 5.850 1.354 7.286 1.00 97.50 99 ARG A C 1
ATOM 800 O O . ARG A 1 99 ? 5.256 0.295 7.475 1.00 97.50 99 ARG A O 1
ATOM 807 N N . LEU A 1 100 ? 5.230 2.500 7.002 1.00 97.44 100 LEU A N 1
ATOM 808 C CA . LEU A 1 100 ? 3.776 2.661 6.965 1.00 97.44 100 LEU A CA 1
ATOM 809 C C . LEU A 1 100 ? 3.129 1.741 5.933 1.00 97.44 100 LEU A C 1
ATOM 811 O O . LEU A 1 100 ? 2.201 1.020 6.276 1.00 97.44 100 LEU A O 1
ATOM 815 N N . TYR A 1 101 ? 3.639 1.710 4.701 1.00 97.88 101 TYR A N 1
ATOM 816 C CA . TYR A 1 101 ? 3.088 0.870 3.639 1.00 97.88 101 TYR A CA 1
ATOM 817 C C . TYR A 1 101 ? 3.244 -0.626 3.945 1.00 97.88 101 TYR A C 1
ATOM 819 O O . TYR A 1 101 ? 2.291 -1.387 3.796 1.00 97.88 101 TYR A O 1
ATOM 827 N N . SER A 1 102 ? 4.415 -1.054 4.431 1.00 97.31 102 SER A N 1
ATOM 828 C CA . SER A 1 102 ? 4.656 -2.451 4.825 1.00 97.31 102 SER A CA 1
ATOM 829 C C . SER A 1 102 ? 3.719 -2.895 5.958 1.00 97.31 102 SER A C 1
ATOM 831 O O . SER A 1 102 ? 3.141 -3.984 5.924 1.00 97.31 102 SER A O 1
ATOM 833 N N . GLU A 1 103 ? 3.506 -2.034 6.956 1.00 96.38 103 GLU A N 1
ATOM 834 C CA . GLU A 1 103 ? 2.516 -2.280 8.007 1.00 96.38 103 GLU A CA 1
ATOM 835 C C . GLU A 1 103 ? 1.085 -2.287 7.469 1.00 96.38 103 GLU A C 1
ATOM 837 O O . GLU A 1 103 ? 0.277 -3.102 7.905 1.00 96.38 103 GLU A O 1
ATOM 842 N N . ALA A 1 104 ? 0.764 -1.406 6.525 1.00 96.12 104 ALA A N 1
ATOM 843 C CA . ALA A 1 104 ? -0.570 -1.303 5.962 1.00 96.12 104 ALA A CA 1
ATOM 844 C C . ALA A 1 104 ? -0.962 -2.597 5.240 1.00 96.12 104 ALA A C 1
ATOM 846 O O . ALA A 1 104 ? -1.946 -3.235 5.615 1.00 96.12 104 ALA A O 1
ATOM 847 N N . ILE A 1 105 ? -0.163 -3.043 4.265 1.00 96.19 105 ILE A N 1
ATOM 848 C CA . ILE A 1 105 ? -0.484 -4.226 3.449 1.00 96.19 105 ILE A CA 1
ATOM 849 C C . ILE A 1 105 ? -0.571 -5.517 4.277 1.00 96.19 105 ILE A C 1
ATOM 851 O O . ILE A 1 105 ? -1.326 -6.412 3.916 1.00 96.19 105 ILE A O 1
ATOM 855 N N . THR A 1 106 ? 0.136 -5.593 5.411 1.00 95.88 106 THR A N 1
ATOM 856 C CA . THR A 1 106 ? 0.090 -6.739 6.343 1.00 95.88 106 THR A CA 1
ATOM 857 C C . THR A 1 106 ? -1.071 -6.676 7.344 1.00 95.88 106 THR A C 1
ATOM 859 O O . THR A 1 106 ? -1.282 -7.623 8.104 1.00 95.88 106 THR A O 1
ATOM 862 N N . ARG A 1 107 ? -1.796 -5.551 7.401 1.00 94.12 107 ARG A N 1
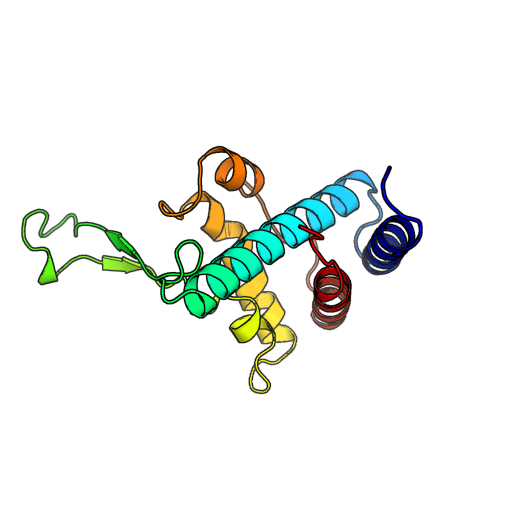ATOM 863 C CA . ARG A 1 107 ? -2.931 -5.325 8.310 1.00 94.12 107 ARG A CA 1
ATOM 864 C C . ARG A 1 107 ? -4.272 -5.217 7.592 1.00 94.12 107 ARG A C 1
ATOM 866 O O . ARG A 1 107 ? -5.301 -5.382 8.247 1.00 94.12 107 ARG A O 1
ATOM 873 N N . MET A 1 108 ? -4.289 -4.942 6.286 1.00 93.25 108 MET A N 1
ATOM 874 C CA . MET A 1 108 ? -5.532 -4.788 5.519 1.00 93.25 108 MET A CA 1
ATOM 875 C C . MET A 1 108 ? -6.406 -6.050 5.532 1.00 93.25 108 MET A C 1
ATOM 877 O O . MET A 1 108 ? -7.629 -5.947 5.560 1.00 93.25 108 MET A O 1
ATOM 881 N N . ASP A 1 109 ? -5.821 -7.245 5.614 1.00 93.19 109 ASP A N 1
ATOM 882 C CA . ASP A 1 109 ? -6.566 -8.506 5.746 1.00 93.19 109 ASP A CA 1
ATOM 883 C C . ASP A 1 109 ? -7.430 -8.578 7.027 1.00 93.19 109 ASP A C 1
ATOM 885 O O . ASP A 1 109 ? -8.455 -9.263 7.063 1.00 93.19 109 ASP A O 1
ATOM 889 N N . LYS A 1 110 ? -7.054 -7.831 8.073 1.00 90.31 110 LYS A N 1
ATOM 890 C CA . LYS A 1 110 ? -7.762 -7.755 9.364 1.00 90.31 110 LYS A CA 1
ATOM 891 C C . LYS A 1 110 ? -8.786 -6.630 9.435 1.00 90.31 110 LYS A C 1
ATOM 893 O O . LYS A 1 110 ? -9.530 -6.563 10.411 1.00 90.31 110 LYS A O 1
ATOM 898 N N . ASN A 1 111 ? -8.834 -5.755 8.436 1.00 90.62 111 ASN A N 1
ATOM 899 C CA . ASN A 1 111 ? -9.710 -4.596 8.454 1.00 90.62 111 ASN A CA 1
ATOM 900 C C . ASN A 1 111 ? -11.164 -5.002 8.131 1.00 90.62 111 ASN A C 1
ATOM 902 O O . ASN A 1 111 ? -11.459 -5.361 6.990 1.00 90.62 111 ASN A O 1
ATOM 906 N N . PRO A 1 112 ? -12.105 -4.929 9.091 1.00 87.62 112 PRO A N 1
ATOM 907 C CA . PRO A 1 112 ? -13.483 -5.369 8.889 1.00 87.62 112 PRO A CA 1
ATOM 908 C C . PRO A 1 112 ? -14.252 -4.495 7.889 1.00 87.62 112 PRO A C 1
ATOM 910 O O . PRO A 1 112 ? -15.274 -4.937 7.365 1.00 87.62 112 PRO A O 1
ATOM 913 N N . ASN A 1 113 ? -13.766 -3.284 7.597 1.00 88.19 113 ASN A N 1
ATOM 914 C CA . ASN A 1 113 ? -14.387 -2.381 6.632 1.00 88.19 113 ASN A CA 1
ATOM 915 C C . ASN A 1 113 ? -14.112 -2.803 5.178 1.00 88.19 113 ASN A C 1
ATOM 917 O O . ASN A 1 113 ? -14.805 -2.344 4.265 1.00 88.19 113 ASN A O 1
ATOM 921 N N . ILE A 1 114 ? -13.139 -3.694 4.952 1.00 90.12 114 ILE A N 1
ATOM 922 C CA . ILE A 1 114 ? -12.759 -4.178 3.625 1.00 90.12 114 ILE A CA 1
ATOM 923 C C . ILE A 1 114 ? -13.610 -5.413 3.247 1.00 90.12 114 ILE A C 1
ATOM 925 O O . ILE A 1 114 ? -13.657 -6.401 3.993 1.00 90.12 114 ILE A O 1
ATOM 929 N N . PRO A 1 115 ? -14.283 -5.407 2.076 1.00 90.19 115 PRO A N 1
ATOM 930 C CA . PRO A 1 115 ? -15.000 -6.561 1.548 1.00 90.19 115 PRO A CA 1
ATOM 931 C C . PRO A 1 115 ? -14.129 -7.827 1.518 1.00 90.19 115 PRO A C 1
ATOM 933 O O . PRO A 1 115 ? -12.939 -7.729 1.213 1.00 90.19 115 PRO A O 1
ATOM 936 N N . PRO A 1 116 ? -14.696 -9.024 1.776 1.00 89.31 116 PRO A N 1
ATOM 937 C CA . PRO A 1 116 ? -13.933 -10.276 1.815 1.00 89.31 116 PRO A CA 1
ATOM 938 C C . PRO A 1 116 ? -13.024 -10.494 0.598 1.00 89.31 116 PRO A C 1
ATOM 940 O O . PRO A 1 116 ? -11.860 -10.833 0.771 1.00 89.31 116 PRO A O 1
ATOM 943 N N . LEU A 1 117 ? -13.520 -10.188 -0.608 1.00 87.81 117 LEU A N 1
ATOM 944 C CA . LEU A 1 117 ? -12.762 -10.311 -1.855 1.00 87.81 117 LEU A CA 1
ATOM 945 C C . LEU A 1 117 ? -11.434 -9.535 -1.828 1.00 87.81 117 LEU A C 1
ATOM 947 O O . LEU A 1 117 ? -10.417 -10.059 -2.263 1.00 87.81 117 LEU A O 1
ATOM 951 N N . PHE A 1 118 ? -11.429 -8.302 -1.315 1.00 88.62 118 PHE A N 1
ATOM 952 C CA . PHE A 1 118 ? -10.208 -7.500 -1.221 1.00 88.62 118 PHE A CA 1
ATOM 953 C C . PHE A 1 118 ? -9.336 -7.936 -0.044 1.00 88.62 118 PHE A C 1
ATOM 955 O O . PHE A 1 118 ? -8.119 -7.958 -0.180 1.00 88.62 118 PHE A O 1
ATOM 962 N N . ARG A 1 119 ? -9.926 -8.360 1.082 1.00 92.38 119 ARG A N 1
ATOM 963 C CA . ARG A 1 119 ? -9.152 -8.909 2.210 1.00 92.38 119 ARG A CA 1
ATOM 964 C C . ARG A 1 119 ? -8.339 -10.136 1.815 1.00 92.38 119 ARG A C 1
ATOM 966 O O . ARG A 1 119 ? -7.197 -10.259 2.245 1.00 92.38 119 ARG A O 1
ATOM 973 N N . ASP A 1 120 ? -8.899 -11.000 0.972 1.00 92.56 120 ASP A N 1
ATOM 974 C CA . ASP A 1 120 ? -8.204 -12.194 0.489 1.00 92.56 120 ASP A CA 1
ATOM 975 C C . ASP A 1 120 ? -6.968 -11.853 -0.360 1.00 92.56 120 ASP A C 1
ATOM 977 O O . ASP A 1 120 ? -5.997 -12.605 -0.329 1.00 92.56 120 ASP A O 1
ATOM 981 N N . ILE A 1 121 ? -6.950 -10.700 -1.044 1.00 92.44 121 ILE A N 1
ATOM 982 C CA . ILE A 1 121 ? -5.774 -10.207 -1.788 1.00 92.44 121 ILE A CA 1
ATOM 983 C C . ILE A 1 121 ? -4.639 -9.824 -0.830 1.00 92.44 121 ILE A C 1
ATOM 985 O O . ILE A 1 121 ? -3.473 -10.066 -1.127 1.00 92.44 121 ILE A O 1
ATOM 989 N N . PHE A 1 122 ? -4.965 -9.261 0.336 1.00 95.38 122 PHE A N 1
ATOM 990 C CA . PHE A 1 122 ? -3.976 -8.886 1.352 1.00 95.38 122 PHE A CA 1
ATOM 991 C C . PHE A 1 122 ? -3.558 -10.051 2.259 1.00 95.38 122 PHE A C 1
ATOM 993 O O . PHE A 1 122 ? -2.676 -9.903 3.108 1.00 95.38 122 PHE A O 1
ATOM 1000 N N . LYS A 1 123 ? -4.161 -11.231 2.103 1.00 93.56 123 LYS A N 1
ATOM 1001 C CA . LYS A 1 123 ? -3.848 -12.388 2.938 1.00 93.56 123 LYS A CA 1
ATOM 1002 C C . LYS A 1 123 ? -2.414 -12.852 2.682 1.00 93.56 123 LYS A C 1
ATOM 1004 O O . LYS A 1 123 ? -2.083 -13.301 1.591 1.00 93.56 123 LYS A O 1
ATOM 1009 N N . ASN A 1 124 ? -1.582 -12.803 3.721 1.00 91.62 124 ASN A N 1
ATOM 1010 C CA . ASN A 1 124 ? -0.134 -13.037 3.641 1.00 91.62 124 ASN A CA 1
ATOM 1011 C C . ASN A 1 124 ? 0.616 -12.041 2.738 1.00 91.62 124 ASN A C 1
ATOM 1013 O O . ASN A 1 124 ? 1.746 -12.330 2.350 1.00 91.62 124 ASN A O 1
ATOM 1017 N N . ALA A 1 125 ? 0.029 -10.884 2.418 1.00 94.56 125 ALA A N 1
ATOM 1018 C CA . ALA A 1 125 ? 0.732 -9.841 1.689 1.00 94.56 125 ALA A CA 1
ATOM 1019 C C . ALA A 1 125 ? 1.902 -9.311 2.524 1.00 94.56 125 ALA A C 1
ATOM 1021 O O . ALA A 1 125 ? 1.787 -9.083 3.729 1.00 94.56 125 ALA A O 1
ATOM 1022 N N . PHE A 1 126 ? 3.038 -9.099 1.871 1.00 95.44 126 PHE A N 1
ATOM 1023 C CA . PHE A 1 126 ? 4.218 -8.485 2.465 1.00 95.44 126 PHE A CA 1
ATOM 1024 C C . PHE A 1 126 ? 5.001 -7.731 1.394 1.00 95.44 126 PHE A C 1
ATOM 1026 O O . PHE A 1 126 ? 4.806 -7.953 0.197 1.00 95.44 126 PHE A O 1
ATOM 1033 N N . LEU A 1 127 ? 5.899 -6.845 1.833 1.00 96.31 127 LEU A N 1
ATOM 1034 C CA . LEU A 1 127 ? 6.822 -6.140 0.952 1.00 96.31 127 LEU A CA 1
ATOM 1035 C C . LEU A 1 127 ? 8.125 -6.956 0.840 1.00 96.31 127 LEU A C 1
ATOM 1037 O O . LEU A 1 127 ? 8.865 -7.053 1.824 1.00 96.31 127 LEU A O 1
ATOM 1041 N N . PRO A 1 128 ? 8.439 -7.550 -0.324 1.00 95.19 128 PRO A N 1
ATOM 1042 C CA . PRO A 1 128 ? 9.575 -8.461 -0.482 1.00 95.19 128 PRO A CA 1
ATOM 1043 C C . PRO A 1 128 ? 10.931 -7.752 -0.643 1.00 95.19 128 PRO A C 1
ATOM 1045 O O . PRO A 1 128 ? 11.940 -8.401 -0.904 1.00 95.19 128 PRO A O 1
ATOM 1048 N N . TYR A 1 129 ? 10.986 -6.429 -0.480 1.00 94.62 129 TYR A N 1
ATOM 1049 C CA . TYR A 1 129 ? 12.210 -5.631 -0.551 1.00 94.62 129 TYR A CA 1
ATOM 1050 C C . TYR A 1 129 ? 12.208 -4.516 0.504 1.00 94.62 129 TYR A C 1
ATOM 1052 O O . TYR A 1 129 ? 11.175 -4.163 1.065 1.00 94.62 129 TYR A O 1
ATOM 1060 N N . ARG A 1 130 ? 13.391 -3.964 0.805 1.00 94.56 130 ARG A N 1
ATOM 1061 C CA . ARG A 1 130 ? 13.592 -2.954 1.865 1.00 94.56 130 ARG A CA 1
ATOM 1062 C C . ARG A 1 130 ? 14.281 -1.686 1.359 1.00 94.56 130 ARG A C 1
ATOM 1064 O O . ARG A 1 130 ? 15.152 -1.143 2.028 1.00 94.56 130 ARG A O 1
ATOM 1071 N N . ASP A 1 131 ? 13.921 -1.252 0.156 1.00 96.94 131 ASP A N 1
ATOM 1072 C CA . ASP A 1 131 ? 14.489 -0.068 -0.492 1.00 96.94 131 ASP A CA 1
ATOM 1073 C C . ASP A 1 131 ? 13.450 1.069 -0.538 1.00 96.94 131 ASP A C 1
ATOM 1075 O O . ASP A 1 131 ? 12.480 0.972 -1.299 1.00 96.94 131 ASP A O 1
ATOM 1079 N N . PRO A 1 132 ? 13.610 2.122 0.288 1.00 96.81 132 PRO A N 1
ATOM 1080 C CA . PRO A 1 132 ? 12.635 3.206 0.390 1.00 96.81 132 PRO A CA 1
ATOM 1081 C C . PRO A 1 132 ? 12.413 3.990 -0.904 1.00 96.81 132 PRO A C 1
ATOM 1083 O O . PRO A 1 132 ? 11.276 4.326 -1.229 1.00 96.81 132 PRO A O 1
ATOM 1086 N N . GLU A 1 133 ? 13.478 4.273 -1.654 1.00 96.12 133 GLU A N 1
ATOM 1087 C CA . GLU A 1 133 ? 13.387 5.065 -2.885 1.00 96.12 133 GLU A CA 1
ATOM 1088 C C . GLU A 1 133 ? 12.699 4.278 -4.002 1.00 96.12 133 GLU A C 1
ATOM 1090 O O . GLU A 1 133 ? 11.849 4.823 -4.705 1.00 96.12 133 GLU A O 1
ATOM 1095 N N . THR A 1 134 ? 12.982 2.975 -4.107 1.00 96.69 134 THR A N 1
ATOM 1096 C CA . THR A 1 134 ? 12.278 2.077 -5.031 1.00 96.69 134 THR A CA 1
ATOM 1097 C C . THR A 1 134 ? 10.794 2.032 -4.701 1.00 96.69 134 THR A C 1
ATOM 1099 O O . THR A 1 134 ? 9.970 2.174 -5.600 1.00 96.69 134 THR A O 1
ATOM 1102 N N . LEU A 1 135 ? 10.430 1.875 -3.421 1.00 97.69 135 LEU A N 1
ATOM 1103 C CA . LEU A 1 135 ? 9.023 1.880 -3.021 1.00 97.69 135 LEU A CA 1
ATOM 1104 C C . LEU A 1 135 ? 8.354 3.215 -3.353 1.00 97.69 135 LEU A C 1
ATOM 1106 O O . LEU A 1 135 ? 7.260 3.226 -3.905 1.00 97.69 135 LEU A O 1
ATOM 1110 N N . LYS A 1 136 ? 9.008 4.333 -3.039 1.00 96.62 136 LYS A N 1
ATOM 1111 C CA . LYS A 1 136 ? 8.474 5.666 -3.312 1.00 96.62 136 LYS A CA 1
ATOM 1112 C C . LYS A 1 136 ? 8.228 5.879 -4.802 1.00 96.62 136 LYS A C 1
ATOM 1114 O O . LYS A 1 136 ? 7.173 6.391 -5.166 1.00 96.62 136 LYS A O 1
ATOM 1119 N N . LEU A 1 137 ? 9.179 5.498 -5.655 1.00 96.69 137 LEU A N 1
ATOM 1120 C CA . LEU A 1 137 ? 9.025 5.586 -7.105 1.00 96.69 137 LEU A CA 1
ATOM 1121 C C . LEU A 1 137 ? 7.898 4.669 -7.594 1.00 96.69 137 LEU A C 1
ATOM 1123 O O . LEU A 1 137 ? 7.018 5.126 -8.313 1.00 96.69 137 LEU A O 1
ATOM 1127 N N . PHE A 1 138 ? 7.874 3.421 -7.126 1.00 97.62 138 PHE A N 1
ATOM 1128 C CA . PHE A 1 138 ? 6.836 2.448 -7.454 1.00 97.62 138 PHE A CA 1
ATOM 1129 C C . PHE A 1 138 ? 5.431 2.951 -7.098 1.00 97.62 138 PHE A C 1
ATOM 1131 O O . PHE A 1 138 ? 4.549 2.968 -7.952 1.00 97.62 138 PHE A O 1
ATOM 1138 N N . LEU A 1 139 ? 5.225 3.422 -5.864 1.00 97.56 139 LEU A N 1
ATOM 1139 C CA . LEU A 1 139 ? 3.933 3.947 -5.429 1.00 97.56 139 LEU A CA 1
ATOM 1140 C C . LEU A 1 139 ? 3.554 5.222 -6.189 1.00 97.56 139 LEU A C 1
ATOM 1142 O O . LEU A 1 139 ? 2.384 5.393 -6.505 1.00 97.56 139 LEU A O 1
ATOM 1146 N N . LYS A 1 140 ? 4.509 6.091 -6.551 1.00 96.38 140 LYS A N 1
ATOM 1147 C CA . LYS A 1 140 ? 4.216 7.240 -7.425 1.00 96.38 140 LYS A CA 1
ATOM 1148 C C . LYS A 1 140 ? 3.673 6.798 -8.779 1.00 96.38 140 LYS A C 1
ATOM 1150 O O . LYS A 1 140 ? 2.653 7.330 -9.198 1.00 96.38 140 LYS A O 1
ATOM 1155 N N . THR A 1 141 ? 4.300 5.808 -9.414 1.00 96.25 141 THR A N 1
ATOM 1156 C CA . THR A 1 141 ? 3.833 5.256 -10.694 1.00 96.25 141 THR A CA 1
ATOM 1157 C C . THR A 1 141 ? 2.448 4.620 -10.559 1.00 96.25 141 THR A C 1
ATOM 1159 O O . THR A 1 141 ? 1.589 4.840 -11.407 1.00 96.25 141 THR A O 1
ATOM 1162 N N . ILE A 1 142 ? 2.177 3.904 -9.460 1.00 97.12 142 ILE A N 1
ATOM 1163 C CA . ILE A 1 142 ? 0.829 3.401 -9.140 1.00 97.12 142 ILE A CA 1
ATOM 1164 C C . ILE A 1 142 ? -0.170 4.562 -8.991 1.00 97.12 142 ILE A C 1
ATOM 1166 O O . ILE A 1 142 ? -1.299 4.474 -9.468 1.00 97.12 142 ILE A O 1
ATOM 1170 N N . GLY A 1 143 ? 0.259 5.673 -8.390 1.00 95.44 143 GLY A N 1
ATOM 1171 C CA . GLY A 1 143 ? -0.509 6.908 -8.226 1.00 95.44 143 GLY A CA 1
ATOM 1172 C C . GLY A 1 14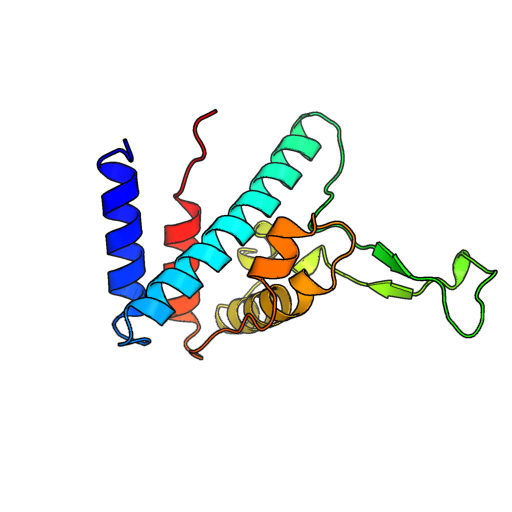3 ? -1.035 7.507 -9.531 1.00 95.44 143 GLY A C 1
ATOM 1173 O O . GLY A 1 143 ? -2.061 8.178 -9.519 1.00 95.44 143 GLY A O 1
ATOM 1174 N N . GLU A 1 144 ? -0.380 7.227 -10.655 1.00 93.44 144 GLU A N 1
ATOM 1175 C CA . GLU A 1 144 ? -0.789 7.737 -11.962 1.00 93.44 144 GLU A CA 1
ATOM 1176 C C . GLU A 1 144 ? -1.956 6.957 -12.573 1.00 93.44 144 GLU A C 1
ATOM 1178 O O . GLU A 1 144 ? -2.576 7.449 -13.511 1.00 93.44 144 GLU A O 1
ATOM 1183 N N . PHE A 1 145 ? -2.275 5.753 -12.084 1.00 91.31 145 PHE A N 1
ATOM 1184 C CA . PHE A 1 145 ? -3.400 4.978 -12.605 1.00 91.31 145 PHE A CA 1
ATOM 1185 C C . PHE A 1 145 ? -4.723 5.689 -12.307 1.00 91.31 145 PHE A C 1
ATOM 1187 O O . PHE A 1 145 ? -5.069 5.926 -11.150 1.00 91.31 145 PHE A O 1
ATOM 1194 N N . GLU A 1 146 ? -5.475 5.987 -13.362 1.00 83.06 146 GLU A N 1
ATOM 1195 C CA . GLU A 1 146 ? -6.799 6.596 -13.281 1.00 83.06 146 GLU A CA 1
ATOM 1196 C C . GLU A 1 146 ? -7.856 5.537 -13.582 1.00 83.06 146 GLU A C 1
ATOM 1198 O O . GLU A 1 146 ? -7.756 4.800 -14.568 1.00 83.06 146 GLU A O 1
ATOM 1203 N N . TYR A 1 147 ? -8.878 5.467 -12.735 1.00 72.19 147 TYR A N 1
ATOM 1204 C CA . TYR A 1 147 ? -10.039 4.617 -12.953 1.00 72.19 147 TYR A CA 1
ATOM 1205 C C . TYR A 1 147 ? -11.078 5.441 -13.713 1.00 72.19 147 TYR A C 1
ATOM 1207 O O . TYR A 1 147 ? -11.856 6.181 -13.114 1.00 72.19 147 TYR A O 1
ATOM 1215 N N . THR A 1 148 ? -11.057 5.364 -15.045 1.00 59.16 148 THR A N 1
ATOM 1216 C CA . THR A 1 148 ? -12.117 5.965 -15.864 1.00 59.16 148 THR A CA 1
ATOM 1217 C C . THR A 1 148 ? -13.448 5.308 -15.499 1.00 59.16 148 THR A C 1
ATOM 1219 O O . THR A 1 148 ? -13.579 4.086 -15.591 1.00 59.16 148 THR A O 1
ATOM 1222 N N . HIS A 1 149 ? -14.391 6.122 -15.024 1.00 54.06 149 HIS A N 1
ATOM 1223 C CA . HIS A 1 149 ? -15.781 5.741 -14.775 1.00 54.06 149 HIS A CA 1
ATOM 1224 C C . HIS A 1 149 ? -16.619 5.971 -16.034 1.00 54.06 149 HIS A C 1
ATOM 1226 O O . HIS A 1 149 ? -16.365 6.982 -16.731 1.00 54.06 149 HIS A O 1
#

Radius of gyration: 16.69 Å; chains: 1; bounding box: 37×30×54 Å

Foldseek 3Di:
DPDPVNVVLLVVLCVLCCVPDVDPVVSVLVLVLLLLLLVLLVVQVVQVVVVHHRQQQQWDWAQDPVHNPDSVPTDTDHRVCLHPCNLVPPPADLQNSLVSPQVNLQCSLVRPSDDNVSSVSSVPDGDSDRDSVSVVSSSVSSVPDDDDD